Protein AF-A0A535SS08-F1 (afdb_monomer)

Mean predicted aligned error: 11.08 Å

Solvent-accessible surface area (backbone atoms only — not comparable to full-atom values): 6567 Å² total; per-residue (Å²): 135,85,80,76,66,66,62,68,54,53,53,51,53,55,55,63,66,61,67,80,68,76,70,71,76,77,96,67,75,66,76,78,89,42,58,90,66,55,51,51,26,67,51,64,42,82,72,49,76,48,60,39,90,90,46,69,38,30,35,41,38,38,27,40,25,29,54,80,40,60,60,29,64,84,91,48,66,70,85,43,93,62,59,37,46,71,39,57,29,40,16,78,60,62,64,71,52,55,45,63,75,83,72,92,63,76,75

Nearest PDB structures (foldseek):
  7z8f-assembly1_o  TM=2.668E-01  e=8.509E+00  Homo sapiens
  4xgx-assembly1_A  TM=3.557E-01  e=9.585E+00  Escherichia coli K-12
  2f0c-assembly1_C  TM=1.579E-01  e=8.017E+00  Lactococcus phage TP901-1

pLDDT: mean 78.82, std 15.57, range [41.75, 98.06]

Foldseek 3Di:
DDPDDCVVVVVVVVVVVVPPDPPADDDDDQDDLADPDDPPQPVWDDKDKDADPVQRQKMKIKTQGCNVADGADVPRGDGDPQAGRMWIWIGNGNNNDIDTDDDPGRD

Secondary structure (DSSP, 8-state):
-----HHHHHHHHHHHHTGGG---SS---S---S-SSSTTTT--EEEEEEE-SS-TT-EEEEEE--TTSPPPBTTB-PPPTT---EEEEEESSTTSS-B-----S--

Structure (mmCIF, N/CA/C/O backbone):
data_AF-A0A535SS08-F1
#
_entry.id   AF-A0A535SS08-F1
#
loop_
_atom_site.group_PDB
_atom_site.id
_atom_site.type_symbol
_atom_site.label_atom_id
_atom_site.label_alt_id
_atom_site.label_comp_id
_atom_site.label_asym_id
_atom_site.label_entity_id
_atom_site.label_seq_id
_atom_site.pdbx_PDB_ins_code
_atom_site.Cartn_x
_atom_site.Cartn_y
_atom_site.Cartn_z
_atom_site.occupancy
_atom_site.B_iso_or_equiv
_atom_site.auth_seq_id
_atom_site.auth_comp_id
_atom_site.auth_asym_id
_atom_site.auth_atom_id
_atom_site.pdbx_PDB_model_num
ATOM 1 N N . MET A 1 1 ? -25.910 -2.736 58.171 1.00 49.38 1 MET A N 1
ATOM 2 C CA . MET A 1 1 ? -25.962 -2.206 56.792 1.00 49.38 1 MET A CA 1
ATOM 3 C C . MET A 1 1 ? -24.707 -1.380 56.560 1.00 49.38 1 MET A C 1
ATOM 5 O O . MET A 1 1 ? -24.649 -0.224 56.960 1.00 49.38 1 MET A O 1
ATOM 9 N N . THR A 1 2 ? -23.656 -2.004 56.040 1.00 49.81 2 THR A N 1
ATOM 10 C CA . THR A 1 2 ? -22.392 -1.339 55.709 1.00 49.81 2 THR A CA 1
ATOM 11 C C . THR A 1 2 ? -22.627 -0.439 54.500 1.00 49.81 2 THR A C 1
ATOM 13 O O . THR A 1 2 ? -22.948 -0.919 53.416 1.00 49.81 2 THR A O 1
ATOM 16 N N . LYS A 1 3 ? -22.531 0.881 54.694 1.00 55.00 3 LYS A N 1
ATOM 17 C CA . LYS A 1 3 ? -22.596 1.852 53.599 1.00 55.00 3 LYS A CA 1
ATOM 18 C C . LYS A 1 3 ? -21.330 1.679 52.762 1.00 55.00 3 LYS A C 1
ATOM 20 O O . LYS A 1 3 ? -20.263 2.120 53.183 1.00 55.00 3 LYS A O 1
ATOM 25 N N . LEU A 1 4 ? -21.426 0.994 51.623 1.00 56.84 4 LEU A N 1
ATOM 26 C CA . LEU A 1 4 ? -20.335 0.997 50.655 1.00 56.84 4 LEU A CA 1
ATOM 27 C C . LEU A 1 4 ? -20.127 2.440 50.186 1.00 56.84 4 LEU A C 1
ATOM 29 O O . LEU A 1 4 ? -21.052 3.086 49.698 1.00 56.84 4 LEU A O 1
ATOM 33 N N . SER A 1 5 ? -18.918 2.957 50.397 1.00 60.38 5 SER A N 1
ATOM 34 C CA . SER A 1 5 ? -18.514 4.265 49.890 1.00 60.38 5 SER A CA 1
ATOM 35 C C . SER A 1 5 ? -18.533 4.227 48.359 1.00 60.38 5 SER A C 1
ATOM 37 O O . SER A 1 5 ? -17.986 3.306 47.758 1.00 60.38 5 SER A O 1
ATOM 39 N N . ALA A 1 6 ? -19.157 5.219 47.721 1.00 61.25 6 ALA A N 1
ATOM 40 C CA . ALA A 1 6 ? -19.219 5.333 46.259 1.00 61.25 6 ALA A CA 1
ATOM 41 C C . ALA A 1 6 ? -17.859 5.700 45.626 1.00 61.25 6 ALA A C 1
ATOM 43 O O . ALA A 1 6 ? -17.651 5.526 44.428 1.00 61.25 6 ALA A O 1
ATOM 44 N N . ILE A 1 7 ? -16.919 6.178 46.446 1.00 63.94 7 ILE A N 1
ATOM 45 C CA . ILE A 1 7 ? -15.594 6.663 46.044 1.00 63.94 7 ILE A CA 1
ATOM 46 C C . ILE A 1 7 ? -14.708 5.549 45.446 1.00 63.94 7 ILE A C 1
ATOM 48 O O . ILE A 1 7 ? -14.210 5.740 44.338 1.00 63.94 7 ILE A O 1
ATOM 52 N N . PRO A 1 8 ? -14.520 4.374 46.089 1.00 64.31 8 PRO A N 1
ATOM 53 C CA . PRO A 1 8 ? -13.735 3.283 45.502 1.00 64.31 8 PRO A CA 1
ATOM 54 C C . PRO A 1 8 ? -14.345 2.727 44.210 1.00 64.31 8 PRO A C 1
ATOM 56 O O . PRO A 1 8 ? -13.609 2.300 43.327 1.00 64.31 8 PRO A O 1
ATOM 59 N N . ILE A 1 9 ? -15.675 2.765 44.069 1.00 65.88 9 ILE A N 1
ATOM 60 C CA . ILE A 1 9 ? -16.369 2.284 42.866 1.00 65.88 9 ILE A CA 1
ATOM 61 C C . ILE A 1 9 ? -16.113 3.242 41.697 1.00 65.88 9 ILE A C 1
ATOM 63 O O . ILE A 1 9 ? -15.714 2.802 40.623 1.00 65.88 9 ILE A O 1
ATOM 67 N N . ALA A 1 10 ? -16.261 4.552 41.914 1.00 66.12 10 ALA A N 1
ATOM 68 C CA . ALA A 1 10 ? -15.976 5.562 40.895 1.00 66.12 10 ALA A CA 1
ATOM 69 C C . ALA A 1 10 ? -14.499 5.557 40.456 1.00 66.12 10 ALA A C 1
ATOM 71 O O . ALA A 1 10 ? -14.214 5.671 39.266 1.00 66.12 10 ALA A O 1
ATOM 72 N N . ALA A 1 11 ? -13.566 5.361 41.394 1.00 66.62 11 ALA A N 1
ATOM 73 C CA . ALA A 1 11 ? -12.141 5.242 41.086 1.00 66.62 11 ALA A CA 1
ATOM 74 C C . ALA A 1 11 ? -11.824 3.991 40.248 1.00 66.62 11 ALA A C 1
ATOM 76 O O . ALA A 1 11 ? -11.011 4.061 39.329 1.00 66.62 11 ALA A O 1
ATOM 77 N N . LEU A 1 12 ? -12.494 2.864 40.516 1.00 66.69 12 LEU A N 1
ATOM 78 C CA . LEU A 1 12 ? -12.328 1.635 39.739 1.00 66.69 12 LEU A CA 1
ATOM 79 C C . LEU A 1 12 ? -12.881 1.784 38.313 1.00 66.69 12 LEU A C 1
ATOM 81 O O . LEU A 1 12 ? -12.223 1.375 37.362 1.00 66.69 12 LEU A O 1
ATOM 85 N N . PHE A 1 13 ? -14.039 2.434 38.146 1.00 62.25 13 PHE A N 1
ATOM 86 C CA . PHE A 1 13 ? -14.587 2.748 36.821 1.00 62.25 13 PHE A CA 1
ATOM 87 C C . PHE A 1 13 ? -13.683 3.700 36.026 1.00 62.25 13 PHE A C 1
ATOM 89 O O . PHE A 1 13 ? -13.446 3.449 34.847 1.00 62.25 13 PHE A O 1
ATOM 96 N N . ALA A 1 14 ? -13.118 4.729 36.665 1.00 61.41 14 ALA A N 1
ATOM 97 C CA . ALA A 1 14 ? -12.168 5.641 36.023 1.00 61.41 14 ALA A CA 1
ATOM 98 C C . ALA A 1 14 ? -10.878 4.927 35.567 1.00 61.41 14 ALA A C 1
ATOM 100 O O . ALA A 1 14 ? -10.330 5.245 34.510 1.00 61.41 14 ALA A O 1
ATOM 101 N N . LEU A 1 15 ? -10.416 3.930 36.330 1.00 59.22 15 LEU A N 1
ATOM 102 C CA . LEU A 1 15 ? -9.238 3.131 35.982 1.00 59.22 15 LEU A CA 1
ATOM 103 C C . LEU A 1 15 ? -9.506 2.176 34.805 1.00 59.22 15 LEU A C 1
ATOM 105 O O . LEU A 1 15 ? -8.629 1.981 33.970 1.00 59.22 15 LEU A O 1
ATOM 109 N N . ILE A 1 16 ? -10.721 1.624 34.706 1.00 60.16 16 ILE A N 1
ATOM 110 C CA . ILE A 1 16 ? -11.141 0.748 33.597 1.00 60.16 16 ILE A CA 1
ATOM 111 C C . ILE A 1 16 ? -11.350 1.548 32.300 1.00 60.16 16 ILE A C 1
ATOM 113 O O . ILE A 1 16 ? -11.076 1.040 31.219 1.00 60.16 16 ILE A O 1
ATOM 117 N N . THR A 1 17 ? -11.780 2.813 32.375 1.00 56.25 17 THR A N 1
ATOM 118 C CA . THR A 1 17 ? -11.893 3.680 31.184 1.00 56.25 17 THR A CA 1
ATOM 119 C C . THR A 1 17 ? -10.546 4.177 30.655 1.00 56.25 17 THR A C 1
ATOM 121 O O . THR A 1 17 ? -10.455 4.577 29.500 1.00 56.25 17 THR A O 1
ATOM 124 N N . ALA A 1 18 ? -9.494 4.166 31.479 1.00 53.44 18 ALA A N 1
ATOM 125 C CA . ALA A 1 18 ? -8.170 4.652 31.089 1.00 53.44 18 ALA A CA 1
ATOM 126 C C . ALA A 1 18 ? -7.340 3.616 30.305 1.00 53.44 18 ALA A C 1
ATOM 128 O O . ALA A 1 18 ? -6.341 3.977 29.687 1.00 53.44 18 ALA A O 1
ATOM 129 N N . THR A 1 19 ? -7.728 2.337 30.305 1.00 51.75 19 THR A N 1
ATOM 130 C CA . THR A 1 19 ? -6.951 1.261 29.664 1.00 51.75 19 THR A CA 1
ATOM 131 C C . THR A 1 19 ? -7.274 1.040 28.186 1.00 51.75 19 THR A C 1
ATOM 133 O O . THR A 1 19 ? -6.555 0.296 27.525 1.00 51.75 19 THR A O 1
ATOM 136 N N . THR A 1 20 ? -8.294 1.694 27.621 1.00 51.78 20 THR A N 1
ATOM 137 C CA . THR A 1 20 ? -8.712 1.466 26.222 1.00 51.78 20 THR A CA 1
ATOM 138 C C . THR A 1 20 ? -8.018 2.360 25.190 1.00 51.78 20 THR A C 1
ATOM 140 O O . THR A 1 20 ? -8.393 2.327 24.024 1.00 51.78 20 THR A O 1
ATOM 143 N N . ALA A 1 21 ? -7.019 3.157 25.579 1.00 52.59 21 ALA A N 1
ATOM 144 C CA . ALA A 1 21 ? -6.336 4.074 24.662 1.00 52.59 21 ALA A CA 1
ATOM 145 C C . ALA A 1 21 ? -4.815 4.124 24.872 1.00 52.59 21 ALA A C 1
ATOM 147 O O . ALA A 1 21 ? -4.201 5.186 24.772 1.00 52.59 21 ALA A O 1
ATOM 148 N N . ILE A 1 22 ? -4.183 2.977 25.139 1.00 51.44 22 ILE A N 1
ATOM 149 C CA . ILE A 1 22 ? -2.752 2.852 24.845 1.00 51.44 22 ILE A CA 1
ATOM 150 C C . ILE A 1 22 ? -2.663 2.755 23.323 1.00 51.44 22 ILE A C 1
ATOM 152 O O . ILE A 1 22 ? -2.803 1.677 22.750 1.00 51.44 22 ILE A O 1
ATOM 156 N N . GLY A 1 23 ? -2.540 3.913 22.672 1.00 54.28 23 GLY A N 1
ATOM 157 C CA . GLY A 1 23 ? -2.212 3.981 21.258 1.00 54.28 23 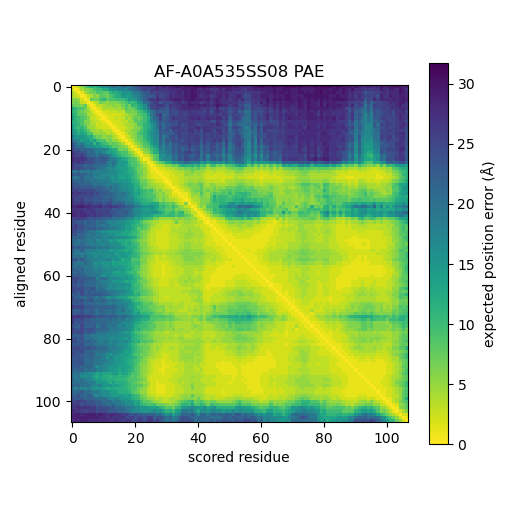GLY A CA 1
ATOM 158 C C . GLY A 1 23 ? -0.985 3.114 21.004 1.00 54.28 23 GLY A C 1
ATOM 159 O O . GLY A 1 23 ? 0.013 3.221 21.722 1.00 54.28 23 GLY A O 1
ATOM 160 N N . SER A 1 24 ? -1.122 2.214 20.032 1.00 58.06 24 SER A N 1
ATOM 161 C CA . SER A 1 24 ? -0.040 1.421 19.457 1.00 58.06 24 SER A CA 1
ATOM 162 C C . SER A 1 24 ? 1.212 2.283 19.268 1.00 58.06 24 SER A C 1
ATOM 164 O O . SER A 1 24 ? 1.097 3.478 19.001 1.00 58.06 24 SER A O 1
ATOM 166 N N . GLY A 1 25 ? 2.384 1.663 19.450 1.00 66.31 25 GLY A N 1
ATOM 167 C CA . GLY A 1 25 ? 3.709 2.282 19.381 1.00 66.31 25 GLY A CA 1
ATOM 168 C C . GLY A 1 25 ? 3.931 3.164 18.149 1.00 66.31 25 GLY A C 1
ATOM 169 O O . GLY A 1 25 ? 3.126 3.160 17.226 1.00 66.31 25 GLY A O 1
ATOM 170 N N . GLY A 1 26 ? 5.015 3.948 18.185 1.00 79.94 26 GLY A N 1
ATOM 171 C CA . GLY A 1 26 ? 5.313 5.000 17.204 1.00 79.94 26 GLY A CA 1
ATOM 172 C C . GLY A 1 26 ? 5.227 4.580 15.734 1.00 79.94 26 GLY A C 1
ATOM 173 O O . GLY A 1 26 ? 5.088 3.405 15.421 1.00 79.94 26 GLY A O 1
ATOM 174 N N . ASP A 1 27 ? 5.322 5.570 14.847 1.00 87.06 27 ASP A N 1
ATOM 175 C CA . ASP A 1 27 ? 5.046 5.446 13.413 1.00 87.06 27 ASP A CA 1
ATOM 176 C C . ASP A 1 27 ? 5.542 4.131 12.785 1.00 87.06 27 ASP A C 1
ATOM 178 O O . ASP A 1 27 ? 6.719 3.768 12.873 1.00 87.06 27 ASP A O 1
ATOM 182 N N . VAL A 1 28 ? 4.620 3.430 12.121 1.00 89.62 28 VAL A N 1
ATOM 183 C CA . VAL A 1 28 ? 4.877 2.177 11.405 1.00 89.62 28 VAL A CA 1
ATOM 184 C C . VAL A 1 28 ? 4.813 2.442 9.905 1.00 89.62 28 VAL A C 1
ATOM 186 O O . VAL A 1 28 ? 3.938 3.162 9.423 1.00 89.62 28 VAL A O 1
ATOM 189 N N . LEU A 1 29 ? 5.736 1.847 9.150 1.00 89.25 29 LEU A N 1
ATOM 190 C CA . LEU A 1 29 ? 5.710 1.904 7.691 1.00 89.25 29 LEU A CA 1
ATOM 191 C C . LEU A 1 29 ? 4.542 1.077 7.137 1.00 89.25 29 LEU A C 1
ATOM 193 O O . LEU A 1 29 ? 4.384 -0.092 7.486 1.00 89.25 29 LEU A O 1
ATOM 197 N N . VAL A 1 30 ? 3.761 1.681 6.239 1.00 90.75 30 VAL A N 1
ATOM 198 C CA . VAL A 1 30 ? 2.654 1.017 5.526 1.00 90.75 30 VAL A CA 1
ATOM 199 C C . VAL A 1 30 ? 3.170 0.199 4.336 1.00 90.75 30 VAL A C 1
ATOM 201 O O . VAL A 1 30 ? 2.753 -0.940 4.140 1.00 90.75 30 VAL A O 1
ATOM 204 N N . SER A 1 31 ? 4.112 0.765 3.575 1.00 85.62 31 SER A N 1
ATOM 205 C CA . SER A 1 31 ? 4.822 0.102 2.476 1.00 85.62 31 SER A CA 1
ATOM 206 C C . SER A 1 31 ? 6.302 -0.053 2.836 1.00 85.62 31 SER A C 1
ATOM 208 O O . SER A 1 31 ? 6.923 0.884 3.337 1.00 85.62 31 SER A O 1
ATOM 210 N N . ASN A 1 32 ? 6.853 -1.252 2.628 1.00 81.50 32 ASN A N 1
ATOM 211 C CA . ASN A 1 32 ? 8.239 -1.623 2.970 1.00 81.50 32 ASN A CA 1
ATOM 212 C C . ASN A 1 32 ? 8.896 -2.513 1.892 1.00 81.50 32 ASN A C 1
ATOM 214 O O . ASN A 1 32 ? 10.041 -2.931 2.026 1.00 81.50 32 ASN A O 1
ATOM 218 N N . GLY A 1 33 ? 8.192 -2.871 0.816 1.00 75.38 33 GLY A N 1
ATOM 219 C CA . GLY A 1 33 ? 8.758 -3.812 -0.156 1.00 75.38 33 GLY A CA 1
ATOM 220 C C . GLY A 1 33 ? 9.800 -3.192 -1.100 1.00 75.38 33 GLY A C 1
ATOM 221 O O . GLY A 1 33 ? 10.484 -3.930 -1.803 1.00 75.38 33 GLY A O 1
ATOM 222 N N . SER A 1 34 ? 9.942 -1.861 -1.130 1.00 73.56 34 SER A N 1
ATOM 223 C CA . SER A 1 34 ? 10.829 -1.176 -2.072 1.00 73.56 34 SER A CA 1
ATOM 224 C C . SER A 1 34 ? 12.292 -1.205 -1.605 1.00 73.56 34 SER A C 1
ATOM 226 O O . SER A 1 34 ? 12.577 -0.771 -0.483 1.00 73.56 34 SER A O 1
ATOM 228 N N . PRO A 1 35 ? 13.253 -1.626 -2.444 1.00 72.88 35 PRO A N 1
ATOM 229 C CA . PRO A 1 35 ? 14.667 -1.425 -2.170 1.00 72.88 35 PRO A CA 1
ATOM 230 C C . PRO A 1 35 ? 15.003 0.078 -2.112 1.00 72.88 35 PRO A C 1
ATOM 232 O O . PRO A 1 35 ? 14.386 0.890 -2.801 1.00 72.88 35 PRO A O 1
ATOM 235 N N . PRO A 1 36 ? 16.009 0.474 -1.314 1.00 74.44 36 PRO A N 1
ATOM 236 C CA . PRO A 1 36 ? 16.328 1.884 -1.090 1.00 74.44 36 PRO A CA 1
ATOM 237 C C . PRO A 1 36 ? 16.966 2.572 -2.307 1.00 74.44 36 PRO A C 1
ATOM 239 O O . PRO A 1 36 ? 16.952 3.799 -2.388 1.00 74.44 36 PRO A O 1
ATOM 242 N N . THR A 1 37 ? 17.572 1.810 -3.225 1.00 72.56 37 THR A N 1
ATOM 243 C CA . THR A 1 37 ? 18.197 2.313 -4.455 1.00 72.56 37 THR A CA 1
ATOM 244 C C . THR A 1 37 ? 18.229 1.239 -5.550 1.00 72.56 37 THR A C 1
ATOM 246 O O . THR A 1 37 ? 18.260 0.046 -5.232 1.00 72.56 37 THR A O 1
ATOM 249 N N . PRO A 1 38 ? 18.314 1.648 -6.833 1.00 73.38 38 PRO A N 1
ATOM 250 C CA . PRO A 1 38 ? 18.166 3.022 -7.343 1.00 73.38 38 PRO A CA 1
ATOM 251 C C . PRO A 1 38 ? 16.705 3.529 -7.282 1.00 73.38 38 PRO A C 1
ATOM 253 O O . PRO A 1 38 ? 15.776 2.739 -7.412 1.00 73.38 38 PRO A O 1
ATOM 256 N N . PHE A 1 39 ? 16.512 4.851 -7.104 1.00 64.81 39 PHE A N 1
ATOM 257 C CA . PHE A 1 39 ? 15.232 5.576 -7.340 1.00 64.81 39 PHE A CA 1
ATOM 258 C C . PHE A 1 39 ? 14.637 5.122 -8.691 1.00 64.81 39 PHE A C 1
ATOM 260 O O . PHE A 1 39 ? 15.443 4.733 -9.523 1.00 64.81 39 PHE A O 1
ATOM 267 N N . SER A 1 40 ? 13.332 5.111 -9.011 1.00 65.88 40 SER A N 1
ATOM 268 C CA . SER A 1 40 ? 12.145 5.724 -8.379 1.00 65.88 40 SER A CA 1
ATOM 269 C C . SER A 1 40 ? 11.404 4.856 -7.370 1.00 65.88 40 SER A C 1
ATOM 271 O O . SER A 1 40 ? 10.370 5.282 -6.855 1.00 65.88 40 SER A O 1
ATOM 273 N N . GLN A 1 41 ? 11.930 3.673 -7.055 1.00 62.38 41 GLN A N 1
ATOM 274 C CA . GLN A 1 41 ? 11.286 2.764 -6.114 1.00 62.38 41 GLN A CA 1
ATOM 275 C C . GLN A 1 41 ? 11.130 3.463 -4.753 1.00 62.38 41 GLN A C 1
ATOM 277 O O . GLN A 1 41 ? 12.056 4.129 -4.285 1.00 62.38 41 GLN A O 1
ATOM 282 N N . ASN A 1 42 ? 9.936 3.371 -4.160 1.00 63.56 42 ASN A N 1
ATOM 283 C CA . ASN A 1 42 ? 9.464 4.197 -3.035 1.00 63.56 42 ASN A CA 1
ATOM 284 C C . ASN A 1 42 ? 8.947 5.610 -3.388 1.00 63.56 42 ASN A C 1
ATOM 286 O O . ASN A 1 42 ? 8.987 6.527 -2.564 1.00 63.56 42 ASN A O 1
ATOM 290 N N . LYS A 1 43 ? 8.442 5.812 -4.612 1.00 76.00 43 LYS A N 1
ATOM 291 C CA . LYS A 1 43 ? 7.694 7.022 -4.994 1.00 76.00 43 LYS A CA 1
ATOM 292 C C . LYS A 1 43 ? 6.208 6.900 -4.635 1.00 76.00 43 LYS A C 1
ATOM 294 O O . LYS A 1 43 ? 5.338 7.044 -5.493 1.00 76.00 43 LYS A O 1
ATOM 299 N N . GLN A 1 44 ? 5.897 6.674 -3.356 1.00 86.44 44 GLN A N 1
ATOM 300 C CA . GLN A 1 44 ? 4.510 6.745 -2.903 1.00 86.44 44 GLN A CA 1
ATOM 301 C C . GLN A 1 44 ? 4.062 8.192 -2.776 1.00 86.44 44 GLN A C 1
ATOM 303 O O . GLN A 1 44 ? 4.736 9.033 -2.180 1.00 86.44 44 GLN A O 1
ATOM 308 N N . ASN A 1 45 ? 2.916 8.495 -3.365 1.00 87.88 45 ASN A N 1
ATOM 309 C CA . ASN A 1 45 ? 2.317 9.815 -3.291 1.00 87.88 45 ASN A CA 1
ATOM 310 C C . ASN A 1 45 ? 0.794 9.704 -3.210 1.00 87.88 45 ASN A C 1
ATOM 312 O O . ASN A 1 45 ? 0.225 8.633 -3.412 1.00 87.88 45 ASN A O 1
ATOM 316 N N . GLU A 1 46 ? 0.172 10.816 -2.823 1.00 93.88 46 GLU A N 1
ATOM 317 C CA . GLU A 1 46 ? -1.283 10.944 -2.686 1.00 93.88 46 GLU A CA 1
ATOM 318 C C . GLU A 1 46 ? -1.926 9.832 -1.822 1.00 93.88 46 GLU A C 1
ATOM 320 O O . GLU A 1 46 ? -2.872 9.172 -2.257 1.00 93.88 46 GLU A O 1
ATOM 325 N N . PRO A 1 47 ? -1.428 9.586 -0.589 1.00 93.31 47 PRO A N 1
ATOM 326 C CA . PRO A 1 47 ? -1.971 8.528 0.244 1.00 93.31 47 PRO A CA 1
ATOM 327 C C . PRO A 1 47 ? -3.385 8.857 0.730 1.00 93.31 47 PRO A C 1
ATOM 329 O O . PRO A 1 47 ? -3.719 9.998 1.059 1.00 93.31 47 PRO A O 1
ATOM 332 N N . THR A 1 48 ? -4.189 7.812 0.862 1.00 95.62 48 THR A N 1
ATOM 333 C CA . THR A 1 48 ? -5.5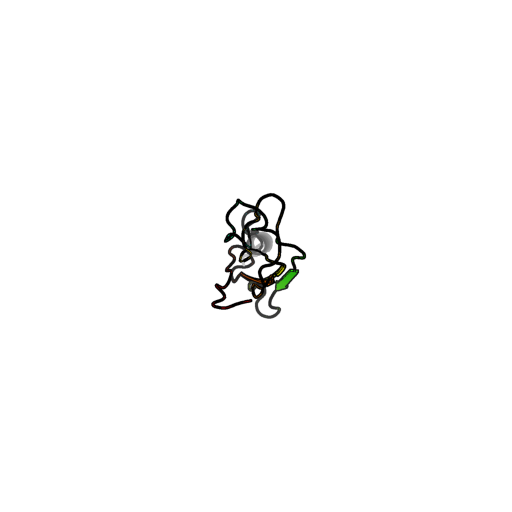11 7.831 1.482 1.00 95.62 48 THR A CA 1
ATOM 334 C C . THR A 1 48 ? -5.661 6.644 2.426 1.00 95.62 48 THR A C 1
ATOM 336 O O . THR A 1 48 ? -4.987 5.625 2.276 1.00 95.62 48 THR A O 1
ATOM 339 N N . ILE A 1 49 ? -6.552 6.765 3.406 1.00 96.75 49 ILE A N 1
ATOM 340 C CA . ILE A 1 49 ? -6.874 5.695 4.347 1.00 96.75 49 ILE A CA 1
ATOM 341 C C . ILE A 1 49 ? -8.372 5.687 4.635 1.00 96.75 49 ILE A C 1
ATOM 343 O O . ILE A 1 49 ? -9.004 6.736 4.767 1.00 96.75 49 ILE A O 1
ATOM 347 N N . ALA A 1 5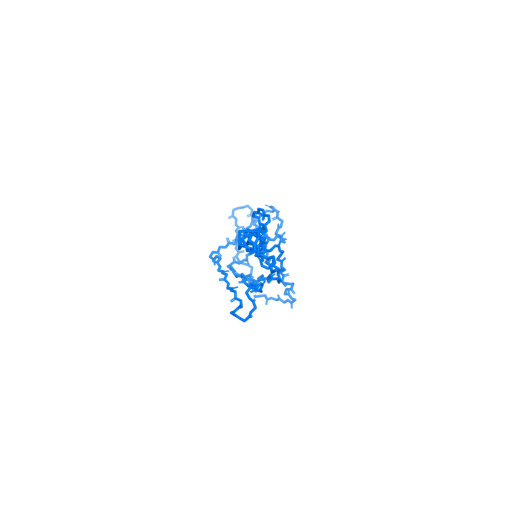0 ? -8.936 4.491 4.751 1.00 97.69 50 ALA A N 1
ATOM 348 C CA . ALA A 1 50 ? -10.308 4.257 5.162 1.00 97.69 50 ALA A CA 1
ATOM 349 C C . ALA A 1 50 ? -10.352 3.205 6.276 1.00 97.69 50 ALA A C 1
ATOM 351 O O . ALA A 1 50 ? -9.542 2.279 6.302 1.00 97.69 50 ALA A O 1
ATOM 352 N N . ALA A 1 51 ? -11.320 3.345 7.179 1.00 97.88 51 ALA A N 1
ATOM 353 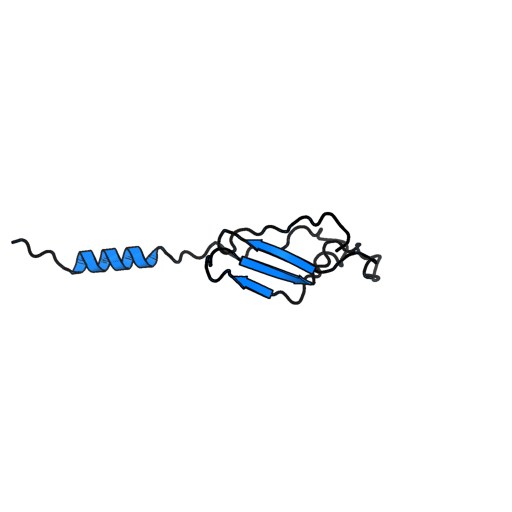C CA . ALA A 1 51 ? -11.632 2.358 8.205 1.00 97.88 51 ALA A CA 1
ATOM 354 C C . ALA A 1 51 ? -12.981 1.701 7.894 1.00 97.88 51 ALA A C 1
ATOM 356 O O . ALA A 1 51 ? -13.910 2.380 7.444 1.00 97.88 51 ALA A O 1
ATOM 357 N N . ASP A 1 52 ? -13.109 0.400 8.151 1.00 97.38 52 ASP A N 1
ATOM 358 C CA . ASP A 1 52 ? -14.409 -0.273 8.096 1.00 97.38 52 ASP A CA 1
ATOM 359 C C . ASP A 1 52 ? -15.312 0.257 9.221 1.00 97.38 52 ASP A C 1
ATOM 361 O O . ASP A 1 52 ? -14.989 0.165 10.406 1.00 97.38 52 ASP A O 1
ATOM 365 N N . ALA A 1 53 ? -16.474 0.798 8.852 1.00 97.12 53 ALA A N 1
ATOM 366 C CA . ALA A 1 53 ? -17.438 1.350 9.798 1.00 97.12 53 ALA A CA 1
ATOM 367 C C . ALA A 1 53 ? -18.009 0.302 10.775 1.00 97.12 53 ALA A C 1
ATOM 369 O O . ALA A 1 53 ? -18.398 0.660 11.886 1.00 97.12 53 ALA A O 1
ATOM 370 N N . ASN A 1 54 ? -18.070 -0.974 10.379 1.00 98.06 54 ASN A N 1
ATOM 371 C CA . ASN A 1 54 ? -18.569 -2.061 11.228 1.00 98.06 54 ASN A CA 1
ATOM 372 C C . ASN A 1 54 ? -17.463 -2.666 12.099 1.00 98.06 54 ASN A C 1
ATOM 374 O O . ASN A 1 54 ? -17.744 -3.172 13.186 1.00 98.06 54 ASN A O 1
ATOM 378 N N . THR A 1 55 ? -16.215 -2.592 11.629 1.00 97.19 55 THR A N 1
ATOM 379 C CA . THR A 1 55 ? -15.040 -3.142 12.312 1.00 97.19 55 THR A CA 1
ATOM 380 C C . THR A 1 55 ? -13.884 -2.132 12.276 1.00 97.19 55 THR A C 1
ATOM 382 O O . THR A 1 55 ? -12.958 -2.300 11.487 1.00 97.19 55 THR A O 1
ATOM 385 N N . PRO A 1 56 ? -13.874 -1.092 13.136 1.00 94.19 56 PRO A N 1
ATOM 386 C CA . PRO A 1 56 ? -12.919 0.021 13.022 1.00 94.19 56 PRO A CA 1
ATOM 387 C C . PRO A 1 56 ? -11.434 -0.333 13.201 1.00 94.19 56 PRO A C 1
ATOM 389 O O . PRO A 1 56 ? -10.577 0.507 12.943 1.00 94.19 56 PRO A O 1
ATOM 392 N N . SER A 1 57 ? -11.116 -1.553 13.646 1.00 95.00 57 SER A N 1
ATOM 393 C CA . SER A 1 57 ? -9.743 -2.074 13.672 1.00 95.00 57 SER A CA 1
ATOM 394 C C . SER A 1 57 ? -9.245 -2.551 12.303 1.00 95.00 57 SER A C 1
ATOM 396 O O . SER A 1 57 ? -8.061 -2.853 12.163 1.00 95.00 57 SER A O 1
ATOM 398 N N . VAL A 1 58 ? -10.131 -2.646 11.308 1.00 97.69 58 VAL A N 1
ATOM 399 C CA . VAL A 1 58 ? -9.798 -2.978 9.923 1.00 97.69 58 VAL A CA 1
ATOM 400 C C . VAL A 1 58 ? -9.628 -1.688 9.135 1.00 97.69 58 VAL A C 1
ATOM 402 O O . VAL A 1 58 ? -10.567 -0.901 8.994 1.00 97.69 58 VAL A O 1
ATOM 405 N N . LEU A 1 59 ? -8.421 -1.489 8.611 1.00 97.56 59 LEU A N 1
ATOM 406 C CA . LEU A 1 59 ? -8.034 -0.316 7.837 1.00 97.56 59 LEU A CA 1
ATOM 407 C C . LEU A 1 59 ? -7.581 -0.738 6.441 1.00 97.56 59 LEU A C 1
ATOM 409 O O . LEU A 1 59 ? -6.946 -1.781 6.266 1.00 97.56 59 LEU A O 1
ATOM 413 N N . VAL A 1 60 ? -7.859 0.114 5.459 1.00 97.31 60 VAL A N 1
ATOM 414 C CA . VAL A 1 60 ? -7.303 0.022 4.109 1.00 97.31 60 VAL A CA 1
ATOM 415 C C . VAL A 1 60 ? -6.621 1.340 3.789 1.00 97.31 60 VAL A C 1
ATOM 417 O O . VAL A 1 60 ? -7.252 2.392 3.864 1.00 97.31 60 VAL A O 1
ATOM 420 N N . ALA A 1 61 ? -5.347 1.285 3.426 1.00 96.00 61 ALA A N 1
ATOM 421 C CA . ALA A 1 61 ? -4.617 2.415 2.875 1.00 96.00 61 ALA A CA 1
ATOM 422 C C . ALA A 1 61 ? -4.448 2.229 1.367 1.00 96.00 61 ALA A C 1
ATOM 424 O O . ALA A 1 61 ? -4.325 1.104 0.884 1.00 96.00 61 ALA A O 1
ATOM 425 N N . GLY A 1 62 ? -4.431 3.334 0.633 1.00 93.50 62 GLY A N 1
ATOM 426 C CA . GLY A 1 62 ? -4.110 3.354 -0.786 1.00 93.50 62 GLY A CA 1
ATOM 427 C C . GLY A 1 62 ? -3.183 4.511 -1.116 1.00 93.50 62 GLY A C 1
ATOM 428 O O . GLY A 1 62 ? -3.177 5.521 -0.415 1.00 93.50 62 GLY A O 1
ATOM 429 N N . SER A 1 63 ? -2.396 4.364 -2.171 1.00 92.56 63 SER A N 1
ATOM 430 C CA . SER A 1 63 ? -1.507 5.412 -2.676 1.00 92.56 63 SER A CA 1
ATOM 431 C C . SER A 1 63 ? -1.197 5.167 -4.144 1.00 92.56 63 SER A C 1
ATOM 433 O O . SER A 1 63 ? -1.295 4.033 -4.620 1.00 92.56 63 SER A O 1
ATOM 435 N N . ASN A 1 64 ? -0.726 6.192 -4.847 1.00 90.44 64 ASN A N 1
ATOM 436 C CA . ASN A 1 64 ? 0.100 5.935 -6.017 1.00 90.44 64 ASN A CA 1
ATOM 437 C C . ASN A 1 64 ? 1.379 5.251 -5.526 1.00 90.44 64 ASN A C 1
ATOM 439 O O . ASN A 1 64 ? 2.056 5.826 -4.683 1.00 90.44 64 ASN A O 1
ATOM 443 N N . ASP A 1 65 ? 1.667 4.030 -5.972 1.00 87.81 65 ASP A N 1
ATOM 444 C CA . ASP A 1 65 ? 2.806 3.223 -5.520 1.00 87.81 65 ASP A CA 1
ATOM 445 C C . ASP A 1 65 ? 3.593 2.668 -6.711 1.00 87.81 65 ASP A C 1
ATOM 447 O O . ASP A 1 65 ? 3.095 1.832 -7.453 1.00 87.81 65 ASP A O 1
ATOM 451 N N . GLU A 1 66 ? 4.829 3.134 -6.876 1.00 84.88 66 GLU A N 1
ATOM 452 C CA . GLU A 1 66 ? 5.750 2.752 -7.957 1.00 84.88 66 GLU A CA 1
ATOM 453 C C . GLU A 1 66 ? 6.774 1.696 -7.500 1.00 84.88 66 GLU A C 1
ATOM 455 O O . GLU A 1 66 ? 7.885 1.618 -8.016 1.00 84.88 66 GLU A O 1
ATOM 460 N N . ILE A 1 67 ? 6.450 0.903 -6.481 1.00 82.44 67 ILE A N 1
ATOM 461 C CA . ILE A 1 67 ? 7.331 -0.148 -5.954 1.00 82.44 67 ILE A CA 1
ATOM 462 C C . ILE A 1 67 ? 7.751 -1.190 -7.000 1.00 82.44 67 ILE A C 1
ATOM 464 O O . ILE A 1 67 ? 8.890 -1.656 -6.969 1.00 82.44 67 ILE A O 1
ATOM 468 N N . ASP A 1 68 ? 6.851 -1.513 -7.929 1.00 81.62 68 ASP A N 1
ATOM 469 C CA . ASP A 1 68 ? 7.067 -2.503 -8.986 1.00 81.62 68 ASP A CA 1
ATOM 470 C C . ASP A 1 68 ? 7.680 -1.886 -10.255 1.00 81.62 68 ASP A C 1
ATOM 472 O O . ASP A 1 68 ? 8.044 -2.603 -11.190 1.00 81.62 68 ASP A O 1
ATOM 476 N N . GLU A 1 69 ? 7.814 -0.556 -10.302 1.00 84.88 69 GLU A N 1
ATOM 477 C CA . GLU A 1 69 ? 8.445 0.133 -11.423 1.00 84.88 69 GLU A CA 1
ATOM 478 C C . GLU A 1 69 ? 9.932 -0.179 -11.489 1.00 84.88 69 GLU A C 1
ATOM 480 O O . GLU A 1 69 ? 10.610 -0.338 -10.476 1.00 84.88 69 GLU A O 1
ATOM 485 N N . GLN A 1 70 ? 10.481 -0.235 -12.696 1.00 82.69 70 GLN A N 1
ATOM 4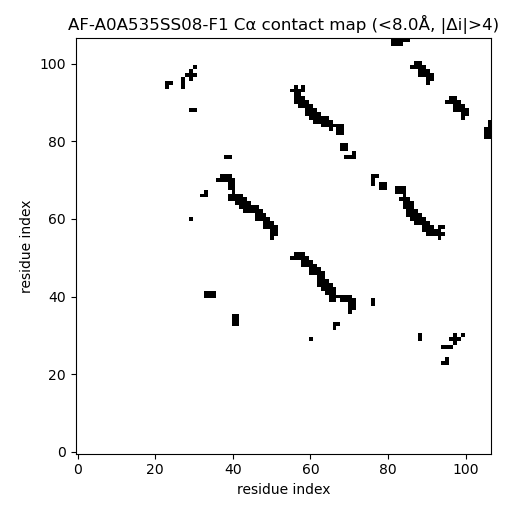86 C CA . GLN A 1 70 ? 11.915 -0.421 -12.872 1.00 82.69 70 GLN A CA 1
ATOM 487 C C . GLN A 1 70 ? 12.725 0.702 -12.197 1.00 82.69 70 GLN A C 1
ATOM 489 O O . GLN A 1 70 ? 12.350 1.875 -12.203 1.00 82.69 70 GLN A O 1
ATOM 494 N N . GLY A 1 71 ? 13.895 0.350 -11.665 1.00 83.69 71 GLY A N 1
ATOM 495 C CA . GLY A 1 71 ? 14.849 1.342 -11.176 1.00 83.69 71 GLY A CA 1
ATOM 496 C C . GLY A 1 71 ? 15.314 2.295 -12.287 1.00 83.69 71 GLY A C 1
ATOM 497 O O . GLY A 1 71 ? 15.446 1.912 -13.451 1.00 83.69 71 GLY A O 1
ATOM 498 N N . CYS A 1 72 ? 15.608 3.540 -11.927 1.00 84.75 72 CYS A N 1
ATOM 499 C CA . CYS A 1 72 ? 16.084 4.567 -12.842 1.00 84.75 72 CYS A CA 1
ATOM 500 C C . CYS A 1 72 ? 17.461 4.226 -13.404 1.00 84.75 72 CYS A C 1
ATOM 502 O O . CYS A 1 72 ? 18.360 3.743 -12.709 1.00 84.75 72 CYS A O 1
ATOM 504 N N . ASN A 1 73 ? 17.655 4.602 -14.665 1.00 85.38 73 ASN A N 1
ATOM 505 C CA . ASN A 1 73 ? 18.948 4.585 -15.328 1.00 85.38 73 ASN A CA 1
ATOM 506 C C . ASN A 1 73 ? 19.510 6.014 -15.365 1.00 85.38 73 ASN A C 1
ATOM 508 O O . ASN A 1 73 ? 19.153 6.827 -16.225 1.00 85.38 73 ASN A O 1
ATOM 512 N N . GLY A 1 74 ? 20.353 6.349 -14.385 1.00 84.19 74 GLY A N 1
ATOM 513 C CA . GLY A 1 74 ? 20.828 7.717 -14.181 1.00 84.19 74 GLY A CA 1
ATOM 514 C C . GLY A 1 74 ? 19.680 8.640 -13.762 1.00 84.19 74 GLY A C 1
ATOM 515 O O . GLY A 1 74 ? 19.066 8.429 -12.723 1.00 84.19 74 GLY A O 1
ATOM 516 N N . THR A 1 75 ? 19.389 9.665 -14.567 1.00 83.62 75 THR A N 1
ATOM 517 C CA . THR A 1 75 ? 18.268 10.599 -14.343 1.00 83.62 75 THR A CA 1
ATOM 518 C C . THR A 1 75 ? 16.974 10.180 -15.047 1.00 83.62 75 THR A C 1
ATOM 520 O O . THR A 1 75 ? 15.964 10.871 -14.931 1.00 83.62 75 THR A O 1
ATOM 523 N N . SER A 1 76 ? 16.994 9.080 -15.807 1.00 86.56 76 SER A N 1
ATOM 524 C CA . SER A 1 76 ? 15.827 8.580 -16.530 1.00 86.56 76 SER A CA 1
ATOM 525 C C . SER A 1 76 ? 15.033 7.607 -15.663 1.00 86.56 76 SER A C 1
ATOM 527 O O . SER A 1 76 ? 15.559 6.570 -15.262 1.00 86.56 76 SER A O 1
ATOM 529 N N . CYS A 1 77 ? 13.770 7.951 -15.411 1.00 86.06 77 CYS A N 1
ATOM 530 C CA . CYS A 1 77 ? 12.846 7.225 -14.538 1.00 86.06 77 CYS A CA 1
ATOM 531 C C . CYS A 1 77 ? 11.472 7.055 -15.213 1.00 86.06 77 CYS A C 1
ATOM 533 O O . CYS A 1 77 ? 10.500 7.670 -14.771 1.00 86.06 77 CYS A O 1
ATOM 535 N N . PRO A 1 78 ? 11.385 6.364 -16.362 1.00 87.19 78 PRO A N 1
ATOM 536 C CA . PRO A 1 78 ? 10.122 6.240 -17.072 1.00 87.19 78 PRO A CA 1
ATOM 537 C C . PRO A 1 78 ? 9.248 5.152 -16.445 1.00 87.19 78 PRO A C 1
ATOM 539 O O . PRO A 1 78 ? 9.766 4.119 -16.022 1.00 87.19 78 PRO A O 1
ATOM 542 N N . PHE A 1 79 ? 7.930 5.359 -16.501 1.00 87.56 79 PHE A N 1
ATOM 543 C CA . PHE A 1 79 ? 6.956 4.300 -16.249 1.00 87.56 79 PHE A CA 1
ATOM 544 C C . PHE A 1 79 ? 7.193 3.119 -17.193 1.00 87.56 79 PHE A C 1
ATOM 546 O O . PHE A 1 79 ? 7.449 3.291 -18.393 1.00 87.56 79 PHE A O 1
ATOM 553 N N . THR A 1 80 ? 7.089 1.919 -16.645 1.00 86.19 80 THR A N 1
ATOM 554 C CA . THR A 1 80 ? 7.232 0.662 -17.362 1.00 86.19 80 THR A CA 1
ATOM 555 C C . THR A 1 80 ? 5.875 0.302 -17.936 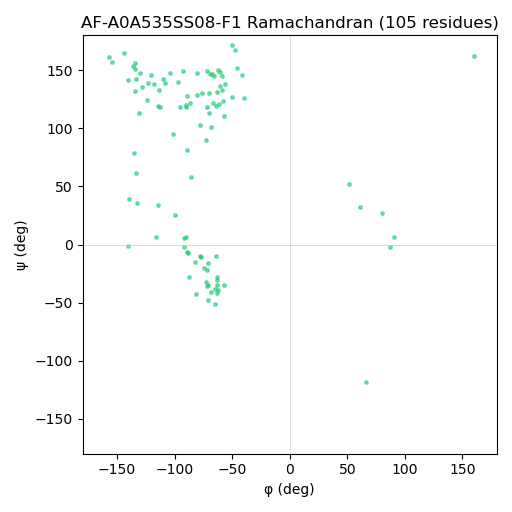1.00 86.19 80 THR A C 1
ATOM 557 O O . THR A 1 80 ? 4.887 0.173 -17.220 1.00 86.19 80 THR A O 1
ATOM 560 N N . GLN A 1 81 ? 5.791 0.148 -19.257 1.00 88.12 81 GLN A N 1
ATOM 561 C CA . GLN A 1 81 ? 4.516 -0.170 -19.890 1.00 88.12 81 GLN A CA 1
ATOM 562 C C . GLN A 1 81 ? 3.941 -1.477 -19.322 1.00 88.12 81 GLN A C 1
ATOM 564 O O . GLN A 1 81 ? 4.573 -2.527 -19.415 1.00 88.12 81 GLN A O 1
ATOM 569 N N . GLY A 1 82 ? 2.716 -1.398 -18.801 1.00 84.31 82 GLY A N 1
ATOM 570 C CA . GLY A 1 82 ? 2.012 -2.528 -18.198 1.00 84.31 82 GLY A CA 1
ATOM 571 C C . GLY A 1 82 ? 2.302 -2.736 -16.712 1.00 84.31 82 GLY A C 1
ATOM 572 O O . GLY A 1 82 ? 1.720 -3.642 -16.139 1.00 84.31 82 GLY A O 1
ATOM 573 N N . VAL A 1 83 ? 3.176 -1.947 -16.087 1.00 85.12 83 VAL A N 1
ATOM 574 C CA . VAL A 1 83 ? 3.313 -1.928 -14.627 1.00 85.12 83 VAL A CA 1
ATOM 575 C C . VAL A 1 83 ? 2.351 -0.887 -14.070 1.00 85.12 83 VAL A C 1
ATOM 577 O O . VAL A 1 83 ? 2.324 0.258 -14.524 1.00 85.12 83 VAL A O 1
ATOM 580 N N . GLY A 1 84 ? 1.540 -1.288 -13.104 1.00 84.69 84 GLY A N 1
ATOM 581 C CA . GLY A 1 84 ? 0.583 -0.408 -12.463 1.00 84.69 84 GLY A CA 1
ATOM 582 C C . GLY A 1 84 ? 1.163 0.229 -11.228 1.00 84.69 84 GLY A C 1
ATOM 583 O O . GLY A 1 84 ? 1.965 -0.349 -10.499 1.00 84.69 84 GLY A O 1
ATOM 584 N N . VAL A 1 85 ? 0.675 1.436 -10.979 1.00 87.88 85 VAL A N 1
ATOM 585 C CA . VAL A 1 85 ? 1.218 2.337 -9.965 1.00 87.88 85 VAL A CA 1
ATOM 586 C C . VAL A 1 85 ? 0.225 2.589 -8.836 1.00 87.88 85 VAL A C 1
ATOM 588 O O . VAL A 1 85 ? 0.118 3.699 -8.323 1.00 87.88 85 VAL A O 1
ATOM 591 N N . SER A 1 86 ? -0.579 1.578 -8.502 1.00 87.56 86 SER A N 1
ATOM 592 C CA . SER A 1 86 ? -1.597 1.643 -7.449 1.00 87.56 86 SER A CA 1
ATOM 593 C C . SER A 1 86 ? -1.241 0.693 -6.312 1.00 87.56 86 SER A C 1
ATOM 595 O O . SER A 1 86 ? -1.181 -0.519 -6.505 1.00 87.56 86 SER A O 1
ATOM 597 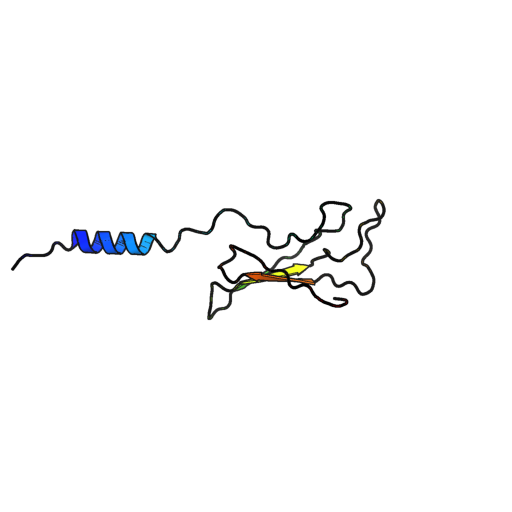N N . GLY A 1 87 ? -1.058 1.246 -5.117 1.00 88.19 87 GLY A N 1
ATOM 598 C CA . GLY A 1 87 ? -0.863 0.494 -3.884 1.00 88.19 87 GLY A CA 1
ATOM 599 C C . GLY A 1 87 ? -2.172 0.355 -3.115 1.00 88.19 87 GLY A C 1
ATOM 600 O O . GLY A 1 87 ? -2.947 1.308 -3.017 1.00 88.19 87 GLY A O 1
ATOM 601 N N . VAL A 1 88 ? -2.403 -0.826 -2.542 1.00 92.06 88 VAL A N 1
ATOM 602 C CA . VAL A 1 88 ? -3.451 -1.063 -1.540 1.00 92.06 88 VAL A CA 1
ATOM 603 C C . VAL A 1 88 ? -2.837 -1.875 -0.410 1.00 92.06 88 VAL A C 1
ATOM 605 O O . VAL A 1 88 ? -2.180 -2.881 -0.667 1.00 92.06 88 VAL A O 1
ATOM 608 N N . TYR A 1 89 ? -3.073 -1.457 0.828 1.00 93.69 89 TYR A N 1
ATOM 609 C CA . TYR A 1 89 ? -2.496 -2.065 2.022 1.00 93.69 89 TYR A CA 1
ATOM 610 C C . TYR A 1 89 ? -3.578 -2.264 3.067 1.00 93.69 89 TYR A C 1
ATOM 612 O O . TYR A 1 89 ? -4.452 -1.415 3.235 1.00 93.69 89 TYR A O 1
ATOM 620 N N . PHE A 1 90 ? -3.501 -3.370 3.792 1.00 96.12 90 PHE A N 1
ATOM 621 C CA . PHE A 1 90 ? -4.506 -3.755 4.771 1.00 96.12 90 PHE A CA 1
ATOM 622 C C . PHE A 1 90 ? -3.891 -3.824 6.159 1.00 96.12 90 PHE A C 1
ATOM 624 O O . PHE A 1 90 ? -2.808 -4.380 6.331 1.00 96.12 90 PHE A O 1
ATOM 631 N N . SER A 1 91 ? -4.616 -3.323 7.149 1.00 96.75 91 SER A N 1
ATOM 632 C CA . SER A 1 91 ? -4.339 -3.582 8.557 1.00 96.75 91 SER A CA 1
ATOM 633 C C . SER A 1 91 ? -5.576 -4.189 9.204 1.00 96.75 91 SER A C 1
ATOM 635 O O . SER A 1 91 ? -6.701 -3.770 8.931 1.00 96.75 91 SER A O 1
ATOM 637 N N . PHE A 1 92 ? -5.363 -5.185 10.060 1.00 96.62 92 PHE A N 1
ATOM 638 C CA . PHE A 1 92 ? -6.420 -5.864 10.818 1.00 96.62 92 PHE A CA 1
ATOM 639 C C . PHE A 1 92 ? -6.274 -5.654 12.332 1.00 96.62 92 PHE A C 1
ATOM 641 O O . PHE A 1 92 ? -6.997 -6.262 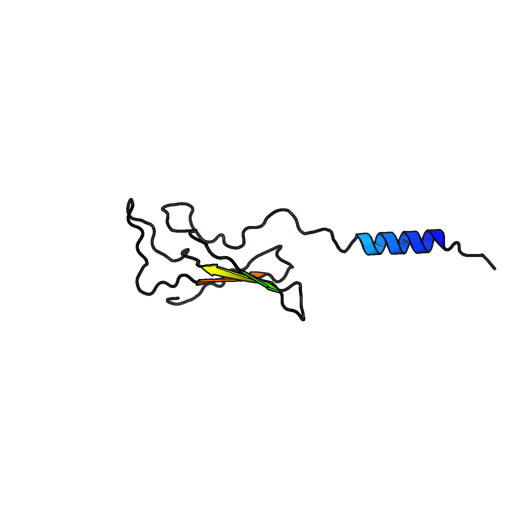13.121 1.00 96.62 92 PHE A O 1
ATOM 648 N N . ASP A 1 93 ? -5.327 -4.810 12.735 1.00 94.44 93 ASP A N 1
ATOM 649 C CA . ASP A 1 93 ? -4.917 -4.564 14.115 1.00 94.44 93 ASP A CA 1
ATOM 650 C C . ASP A 1 93 ? -4.811 -3.061 14.417 1.00 94.44 93 ASP A C 1
ATOM 652 O O . ASP A 1 93 ? -3.961 -2.624 15.189 1.00 94.44 93 ASP A O 1
ATOM 656 N N . SER A 1 94 ? -5.704 -2.260 13.826 1.00 93.94 94 SER A N 1
ATOM 657 C CA . SER A 1 94 ? -5.783 -0.807 14.042 1.00 93.94 94 SER A CA 1
ATOM 658 C C . SER A 1 94 ? -4.515 -0.040 13.632 1.00 93.94 94 SER A C 1
ATOM 660 O O . SER A 1 94 ? -4.191 0.988 14.224 1.00 93.94 94 SER A O 1
ATOM 662 N N . GLY A 1 95 ? -3.808 -0.516 12.605 1.00 93.50 95 GLY A N 1
ATOM 663 C CA . GLY A 1 95 ? -2.638 0.142 12.022 1.00 93.50 95 GLY A CA 1
ATOM 664 C C . GLY A 1 95 ? -1.298 -0.259 12.640 1.00 93.50 95 GLY A C 1
ATOM 665 O O . GLY A 1 95 ? -0.285 0.338 12.278 1.00 93.50 95 GLY A O 1
ATOM 666 N N . SER A 1 96 ? -1.267 -1.247 13.545 1.00 92.25 96 SER A N 1
ATOM 667 C CA . SER A 1 96 ? -0.021 -1.748 14.143 1.00 92.25 96 SER A CA 1
ATOM 668 C C . SER A 1 96 ? 0.826 -2.547 13.149 1.00 92.25 96 SER A C 1
ATOM 670 O O . SER A 1 96 ? 2.054 -2.470 13.197 1.00 92.25 96 SER A O 1
ATOM 672 N N . THR A 1 97 ? 0.198 -3.291 12.237 1.00 93.06 97 THR A N 1
ATOM 673 C CA . THR A 1 97 ? 0.864 -3.991 11.135 1.00 93.06 97 THR A CA 1
ATOM 674 C C . THR A 1 97 ? 0.119 -3.791 9.819 1.00 93.06 97 THR A C 1
ATOM 676 O O . THR A 1 97 ? -1.099 -3.596 9.792 1.00 93.06 97 THR A O 1
ATOM 679 N N . TRP A 1 98 ? 0.872 -3.833 8.718 1.00 94.00 98 TRP A N 1
ATOM 680 C CA . TRP A 1 98 ? 0.366 -3.606 7.368 1.00 94.00 98 TRP A CA 1
ATOM 681 C C . TRP A 1 98 ? 0.767 -4.742 6.433 1.00 94.00 98 TRP A C 1
ATOM 683 O O . TRP A 1 98 ? 1.908 -5.206 6.427 1.00 94.00 98 TRP A O 1
ATOM 693 N N . LEU A 1 99 ? -0.201 -5.186 5.639 1.00 91.94 99 LEU A N 1
ATOM 694 C CA . LEU A 1 99 ? -0.060 -6.209 4.616 1.00 91.94 99 LEU A CA 1
ATOM 695 C C . LEU A 1 99 ? -0.242 -5.563 3.248 1.00 91.94 99 LEU A C 1
ATOM 697 O O . LEU A 1 99 ? -1.324 -5.069 2.929 1.00 91.94 99 LEU A O 1
ATO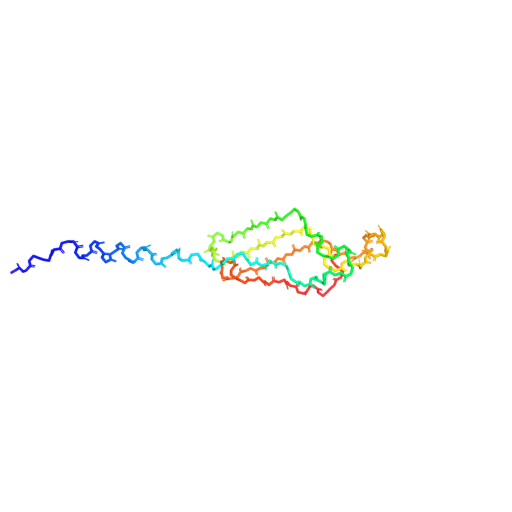M 701 N N . GLN A 1 100 ? 0.803 -5.622 2.431 1.00 86.12 100 GLN A N 1
ATOM 702 C CA . GLN A 1 100 ? 0.718 -5.350 1.004 1.00 86.12 100 GLN A CA 1
ATOM 703 C C . GLN A 1 100 ? 0.414 -6.669 0.279 1.00 86.12 100 GLN A C 1
ATOM 705 O O . GLN A 1 100 ? 1.214 -7.605 0.375 1.00 86.12 100 GLN A O 1
ATOM 710 N N . PRO A 1 101 ? -0.718 -6.797 -0.429 1.00 81.31 101 PRO A N 1
ATOM 711 C CA . PRO A 1 101 ? -0.967 -7.959 -1.264 1.00 81.31 101 PRO A CA 1
ATOM 712 C C . PRO A 1 101 ? 0.102 -8.069 -2.351 1.00 81.31 101 PRO A C 1
ATOM 714 O O . PRO A 1 101 ? 0.434 -7.089 -3.013 1.00 81.31 101 PRO A O 1
ATOM 717 N N . THR A 1 102 ? 0.608 -9.279 -2.577 1.00 73.06 102 THR A N 1
ATOM 718 C CA . THR A 1 102 ? 1.386 -9.570 -3.781 1.00 73.06 102 THR A CA 1
ATOM 719 C C . THR A 1 102 ? 0.412 -9.748 -4.936 1.00 73.06 102 THR A C 1
ATOM 721 O O . THR A 1 102 ? -0.240 -10.790 -5.055 1.00 73.06 102 THR A O 1
ATOM 724 N N . TYR A 1 103 ? 0.289 -8.735 -5.786 1.00 63.34 103 TYR A N 1
ATOM 725 C CA . TYR A 1 103 ? -0.469 -8.875 -7.019 1.00 63.34 103 TYR A CA 1
ATOM 726 C C . TYR A 1 103 ? 0.321 -9.765 -7.978 1.00 63.34 103 TYR A C 1
ATOM 728 O O . TYR A 1 103 ? 1.451 -9.476 -8.357 1.00 63.34 103 TYR A O 1
ATOM 736 N N . THR A 1 104 ? -0.263 -10.905 -8.341 1.00 53.81 104 THR A N 1
ATOM 737 C CA . THR A 1 104 ? 0.296 -11.783 -9.371 1.00 53.81 104 THR A CA 1
ATOM 738 C C . THR A 1 104 ? -0.269 -11.344 -10.717 1.00 53.81 104 THR A C 1
ATOM 740 O O . THR A 1 104 ? -1.261 -11.879 -11.201 1.00 53.81 104 THR A O 1
ATOM 743 N N . GLY A 1 105 ? 0.327 -10.305 -11.297 1.00 52.06 105 GLY A N 1
ATOM 744 C CA . GLY A 1 105 ? -0.087 -9.762 -12.586 1.00 52.06 105 GLY A CA 1
ATOM 745 C C . GLY A 1 105 ? 0.387 -8.331 -12.802 1.00 52.06 105 GLY A C 1
ATOM 746 O O . GLY A 1 105 ? 0.761 -7.647 -11.858 1.00 52.06 105 GLY A O 1
ATOM 747 N N . TRP A 1 106 ? 0.363 -7.917 -14.067 1.00 41.75 106 TRP A N 1
ATOM 748 C CA . TRP A 1 106 ? 0.488 -6.530 -14.506 1.00 41.75 106 TRP A CA 1
ATOM 749 C C . TRP A 1 106 ? -0.614 -5.704 -13.830 1.00 41.75 106 TRP A C 1
ATOM 751 O O . TRP A 1 106 ? -1.797 -5.948 -14.092 1.00 41.75 106 TRP A O 1
ATOM 761 N N . SER A 1 107 ? -0.241 -4.830 -12.898 1.00 50.97 107 SER A N 1
ATOM 762 C CA . SER A 1 107 ? -1.141 -3.825 -12.328 1.00 50.97 107 SER A CA 1
ATOM 763 C C . SER A 1 107 ? -1.444 -2.711 -13.331 1.00 50.97 107 SER A C 1
ATOM 765 O O . SER A 1 107 ? -0.692 -2.549 -14.317 1.00 50.97 107 SER A O 1
#

Sequence (107 aa):
MTKLSAIPIAALFALITATTAIGSGGDVLVSNGSPPTPFSQNKQNEPTIAADANTPSVLVAGSNDEIDEQGCNGTSCPFTQGVGVSGVYFSFDSGSTWLQPTYTGWS

Radius of gyration: 22.55 Å; Cα contacts (8 Å, |Δi|>4): 160; chains: 1; bounding box: 47×23×77 Å